Protein AF-X1CF04-F1 (afdb_monomer_lite)

Structure (mmCIF, N/CA/C/O backbone):
data_AF-X1CF04-F1
#
_entry.id   AF-X1CF04-F1
#
loop_
_atom_site.group_PDB
_atom_site.id
_atom_site.type_symbol
_atom_site.label_atom_id
_atom_site.label_alt_id
_atom_site.label_comp_id
_atom_site.labe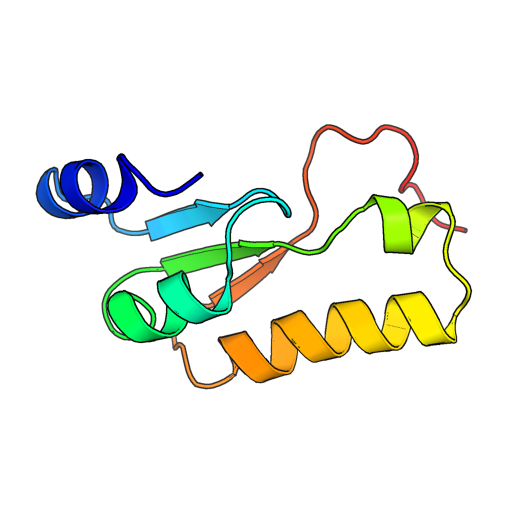l_asym_id
_atom_site.label_entity_id
_atom_site.label_seq_id
_atom_site.pdbx_PDB_ins_code
_atom_site.Cartn_x
_atom_site.Cartn_y
_atom_site.Cartn_z
_atom_site.occupancy
_atom_site.B_iso_or_equiv
_atom_site.auth_seq_id
_atom_site.auth_comp_id
_atom_site.auth_asym_id
_atom_site.auth_atom_id
_atom_site.pdbx_PDB_model_num
ATOM 1 N N . PHE A 1 1 ? 7.540 -10.282 6.045 1.00 64.44 1 PHE A N 1
ATOM 2 C CA . PHE A 1 1 ? 7.770 -9.248 7.073 1.00 64.44 1 PHE A CA 1
ATOM 3 C C . PHE A 1 1 ? 6.452 -8.545 7.353 1.00 64.44 1 PHE A C 1
ATOM 5 O O . PHE A 1 1 ? 6.068 -7.655 6.610 1.00 64.44 1 PHE A O 1
ATOM 12 N N . ASN A 1 2 ? 5.712 -9.009 8.352 1.00 75.19 2 ASN A N 1
ATOM 13 C CA . ASN A 1 2 ? 4.377 -8.507 8.709 1.00 75.19 2 ASN A CA 1
ATOM 14 C C . ASN A 1 2 ? 4.037 -8.776 10.186 1.00 75.19 2 ASN A C 1
ATOM 16 O O . ASN A 1 2 ? 2.918 -8.525 10.609 1.00 75.19 2 ASN A O 1
ATOM 20 N N . GLU A 1 3 ? 5.004 -9.280 10.952 1.00 84.38 3 GLU A N 1
ATOM 21 C CA . GLU A 1 3 ? 4.818 -9.856 12.288 1.00 84.38 3 GLU A CA 1
ATOM 22 C C . GLU A 1 3 ? 4.294 -8.848 13.318 1.00 84.38 3 GLU A C 1
ATOM 24 O O . GLU A 1 3 ? 3.529 -9.236 14.185 1.00 84.38 3 GLU A O 1
ATOM 29 N N . PHE A 1 4 ? 4.641 -7.565 13.179 1.00 89.44 4 PHE A N 1
ATOM 30 C CA . PHE A 1 4 ? 4.273 -6.511 14.137 1.00 89.44 4 PHE A CA 1
ATOM 31 C C . PHE A 1 4 ? 3.180 -5.563 13.632 1.00 89.44 4 PHE A C 1
ATOM 33 O O . PHE A 1 4 ? 2.876 -4.570 14.287 1.00 89.44 4 PHE A O 1
ATOM 40 N N . VAL A 1 5 ? 2.620 -5.794 12.439 1.00 92.50 5 VAL A N 1
ATOM 41 C CA . VAL A 1 5 ? 1.621 -4.865 11.874 1.00 92.50 5 VAL A CA 1
ATOM 42 C C . VAL A 1 5 ? 0.383 -4.807 12.765 1.00 92.50 5 VAL A C 1
ATOM 44 O O . VAL A 1 5 ? -0.161 -3.727 12.988 1.00 92.50 5 VAL A O 1
ATOM 47 N N . ASP A 1 6 ? -0.009 -5.957 13.305 1.00 94.00 6 ASP A N 1
ATOM 48 C CA . ASP A 1 6 ? -1.156 -6.100 14.193 1.00 94.00 6 ASP A CA 1
ATOM 49 C C . ASP A 1 6 ? -0.943 -5.331 15.497 1.00 94.00 6 ASP A C 1
ATOM 51 O O . ASP A 1 6 ? -1.753 -4.466 15.825 1.00 94.00 6 ASP A O 1
ATOM 55 N N . ASP A 1 7 ? 0.191 -5.551 16.164 1.00 95.81 7 ASP A N 1
ATOM 56 C CA . ASP A 1 7 ? 0.532 -4.867 17.415 1.00 95.81 7 ASP A CA 1
ATOM 57 C C . ASP A 1 7 ? 0.543 -3.340 17.233 1.00 95.81 7 ASP A C 1
ATOM 59 O O . ASP A 1 7 ? -0.008 -2.593 18.041 1.00 95.81 7 ASP A O 1
ATOM 63 N N . ILE A 1 8 ? 1.117 -2.849 16.128 1.00 94.50 8 ILE A N 1
ATOM 64 C CA . ILE A 1 8 ? 1.161 -1.409 15.830 1.00 94.50 8 ILE A CA 1
ATOM 65 C C . ILE A 1 8 ? -0.250 -0.866 15.538 1.00 94.50 8 ILE A C 1
ATOM 67 O O . ILE A 1 8 ? -0.575 0.258 15.934 1.00 94.50 8 ILE A O 1
ATOM 71 N N . ALA A 1 9 ? -1.105 -1.645 14.865 1.00 95.38 9 ALA A N 1
ATOM 72 C CA . ALA A 1 9 ? -2.501 -1.280 14.629 1.00 95.38 9 ALA A CA 1
ATOM 73 C C . ALA A 1 9 ? -3.282 -1.147 15.945 1.00 95.38 9 ALA A C 1
ATOM 75 O O . ALA A 1 9 ? -4.072 -0.206 16.086 1.00 95.38 9 ALA A O 1
ATOM 76 N N . GLU A 1 10 ? -3.049 -2.072 16.881 1.00 96.38 10 GLU A N 1
ATOM 77 C CA . GLU A 1 10 ? -3.647 -2.122 18.220 1.00 96.38 10 GLU A CA 1
ATOM 78 C C . GLU A 1 10 ? -3.141 -0.997 19.128 1.00 96.38 10 GLU A C 1
ATOM 80 O O . GLU A 1 10 ? -3.921 -0.427 19.889 1.00 96.38 10 GLU A O 1
ATOM 85 N N . CYS A 1 11 ? -1.882 -0.575 18.976 1.00 96.88 11 CYS A N 1
ATOM 86 C CA . CYS A 1 11 ? -1.354 0.631 19.618 1.00 96.88 11 CYS A CA 1
ATOM 87 C C . CYS A 1 11 ? -1.997 1.939 19.115 1.00 96.88 11 CYS A C 1
ATOM 89 O O . CYS A 1 11 ? -1.687 3.008 19.639 1.00 96.88 11 CYS A O 1
ATOM 91 N N . GLY A 1 12 ? -2.887 1.875 18.118 1.00 96.44 12 GLY A N 1
ATOM 92 C CA . GLY A 1 12 ? -3.671 3.018 17.656 1.00 96.44 12 GLY A CA 1
ATOM 93 C C . GLY A 1 12 ? -3.071 3.772 16.473 1.00 96.44 12 GLY A C 1
ATOM 94 O O . GLY A 1 12 ? -3.500 4.886 16.203 1.00 96.44 12 GLY A O 1
ATOM 95 N N . ALA A 1 13 ? -2.113 3.194 15.741 1.00 96.62 13 ALA A N 1
ATOM 96 C CA . ALA A 1 13 ? -1.586 3.834 14.536 1.00 96.62 13 ALA A CA 1
ATOM 97 C C . ALA A 1 13 ? -2.690 4.053 13.486 1.00 96.62 13 ALA A C 1
ATOM 99 O O . ALA A 1 13 ? -3.457 3.134 13.192 1.00 96.62 13 ALA A O 1
ATOM 100 N N . ASP A 1 14 ? -2.745 5.237 12.875 1.00 97.06 14 ASP A N 1
ATOM 101 C CA . ASP A 1 14 ? -3.726 5.566 11.827 1.00 97.06 14 ASP A CA 1
ATOM 102 C C . ASP A 1 14 ? -3.380 4.957 10.460 1.00 97.06 14 ASP A C 1
ATOM 104 O O . ASP A 1 14 ? -4.230 4.851 9.574 1.00 97.06 14 ASP A O 1
ATOM 108 N N . GLY A 1 15 ? -2.129 4.538 10.271 1.00 95.06 15 GLY A N 1
ATOM 109 C CA . GLY A 1 15 ? -1.663 3.984 9.012 1.00 95.06 15 GLY A CA 1
ATOM 110 C C . GLY A 1 15 ? -0.211 3.544 9.018 1.00 95.06 15 GLY A C 1
ATOM 111 O O . GLY A 1 15 ? 0.504 3.679 10.010 1.00 95.06 15 GLY A O 1
ATOM 112 N N . PHE A 1 16 ? 0.220 3.024 7.873 1.00 94.75 16 PHE A N 1
ATOM 113 C CA . PHE A 1 16 ? 1.511 2.369 7.713 1.00 94.75 16 PHE A CA 1
ATOM 114 C C . PHE A 1 16 ? 2.207 2.788 6.424 1.00 94.75 16 PHE A C 1
ATOM 116 O O . PHE A 1 16 ? 1.566 3.038 5.401 1.00 94.75 16 PHE A O 1
ATOM 123 N N . ILE A 1 17 ? 3.539 2.784 6.463 1.00 92.81 17 ILE A N 1
ATOM 124 C CA . ILE A 1 17 ? 4.388 2.885 5.278 1.00 92.81 17 ILE A CA 1
ATOM 125 C C . ILE A 1 17 ? 5.088 1.541 5.099 1.00 92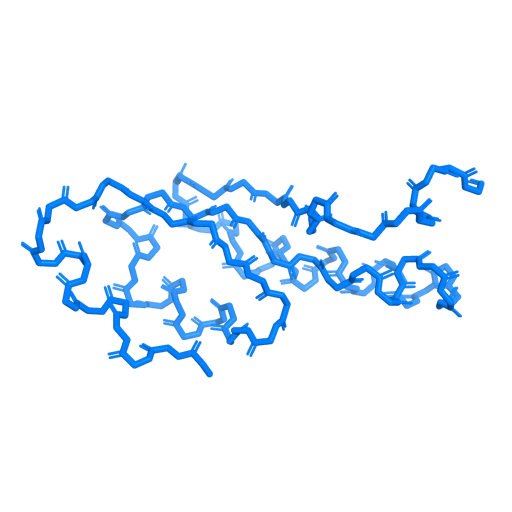.81 17 ILE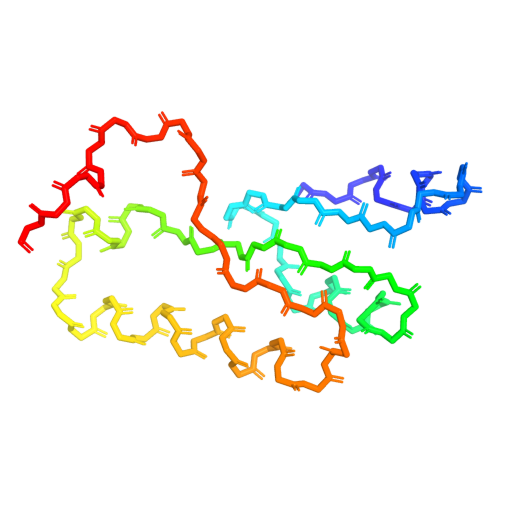 A C 1
ATOM 127 O O . ILE A 1 17 ? 5.781 1.091 6.011 1.00 92.81 17 ILE A O 1
ATOM 131 N N . PHE A 1 18 ? 4.913 0.902 3.942 1.00 91.50 18 PHE A N 1
ATOM 132 C CA . PHE A 1 18 ? 5.459 -0.428 3.686 1.00 91.50 18 PHE A CA 1
ATOM 133 C C . PHE A 1 18 ? 6.542 -0.447 2.617 1.00 91.50 18 PHE A C 1
ATOM 135 O O . PHE A 1 18 ? 6.440 0.170 1.556 1.00 91.50 18 PHE A O 1
ATOM 142 N N . GLU A 1 19 ? 7.555 -1.253 2.910 1.00 88.00 19 GLU A N 1
ATOM 143 C CA . GLU A 1 19 ? 8.625 -1.628 2.000 1.00 88.00 19 GLU A CA 1
ATOM 144 C C . GLU A 1 19 ? 8.179 -2.756 1.044 1.00 88.00 19 GLU A C 1
ATOM 146 O O . GLU A 1 19 ? 7.256 -3.514 1.367 1.00 88.00 19 GLU A O 1
ATOM 151 N N . PRO A 1 20 ? 8.820 -2.921 -0.131 1.00 87.12 20 PRO A N 1
ATOM 152 C CA . PRO A 1 20 ? 8.366 -3.853 -1.173 1.00 87.12 20 PRO A CA 1
ATOM 153 C C . PRO A 1 20 ? 8.413 -5.337 -0.781 1.00 87.12 20 PRO A C 1
ATOM 155 O O . PRO A 1 20 ? 7.866 -6.178 -1.485 1.00 87.12 20 PRO A O 1
ATOM 158 N N . LEU A 1 21 ? 9.060 -5.681 0.337 1.00 87.50 21 LEU A N 1
ATOM 159 C CA . LEU A 1 21 ? 9.126 -7.055 0.852 1.00 87.50 21 LEU A CA 1
ATOM 160 C C . LEU A 1 21 ? 7.889 -7.463 1.669 1.00 87.50 21 LEU A C 1
ATOM 162 O O . LEU A 1 21 ? 7.781 -8.612 2.099 1.00 87.50 21 LEU A O 1
ATOM 166 N N . VAL A 1 22 ? 6.984 -6.523 1.930 1.00 89.88 22 VAL A N 1
ATOM 167 C CA . VAL A 1 22 ? 5.700 -6.779 2.585 1.00 89.88 22 VAL A CA 1
ATOM 168 C C . VAL A 1 22 ? 4.693 -7.178 1.510 1.00 89.88 22 VAL A C 1
ATOM 170 O O . VAL A 1 22 ? 4.617 -6.537 0.463 1.00 89.88 22 VAL A O 1
ATOM 173 N N . ASP A 1 23 ? 3.897 -8.218 1.754 1.00 91.12 23 ASP A N 1
ATOM 174 C CA . ASP A 1 23 ? 2.802 -8.553 0.846 1.00 91.12 23 ASP A CA 1
ATOM 175 C C . ASP A 1 23 ? 1.692 -7.503 0.968 1.00 91.12 23 ASP A C 1
ATOM 177 O O . ASP A 1 23 ? 0.915 -7.498 1.925 1.00 91.12 23 ASP A O 1
ATOM 181 N N . LEU A 1 24 ? 1.629 -6.606 -0.019 1.00 92.69 24 LEU A N 1
ATOM 182 C CA . LEU A 1 24 ? 0.639 -5.538 -0.0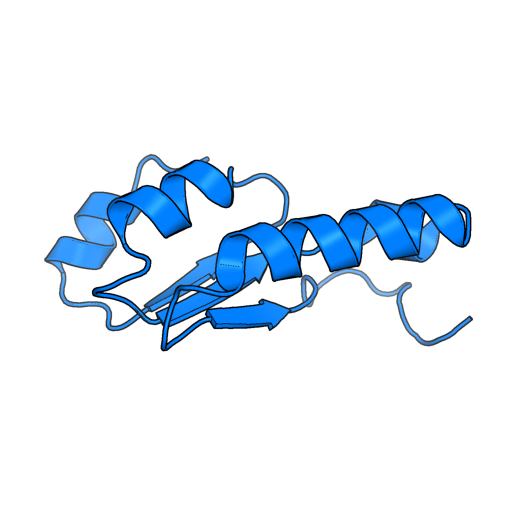47 1.00 92.69 24 LEU A CA 1
ATOM 183 C C . LEU A 1 24 ? -0.788 -6.088 -0.060 1.00 92.69 24 LEU A C 1
ATOM 185 O O . LEU A 1 24 ? -1.646 -5.467 0.556 1.00 92.69 24 LEU A O 1
ATOM 189 N N . LYS A 1 25 ? -1.039 -7.235 -0.711 1.00 94.44 25 LYS A N 1
ATOM 190 C CA . LYS A 1 25 ? -2.378 -7.824 -0.817 1.00 94.44 25 LYS A CA 1
ATOM 191 C C . LYS A 1 25 ? -2.931 -8.162 0.565 1.00 94.44 25 LYS A C 1
ATOM 193 O O . LYS A 1 25 ? -4.033 -7.747 0.903 1.00 94.44 25 LYS A O 1
ATOM 198 N N . MET A 1 26 ? -2.130 -8.841 1.380 1.00 93.75 26 MET A N 1
ATOM 199 C CA . MET A 1 26 ? -2.519 -9.210 2.741 1.00 93.75 26 MET A CA 1
ATOM 200 C C . MET A 1 26 ? -2.826 -7.971 3.596 1.00 93.75 26 MET A C 1
ATOM 202 O O . MET A 1 26 ? -3.812 -7.944 4.330 1.00 93.75 26 MET A O 1
ATOM 206 N N . ILE A 1 27 ? -2.028 -6.908 3.451 1.00 95.25 27 ILE A N 1
ATOM 207 C CA . ILE A 1 27 ? -2.250 -5.645 4.163 1.00 95.25 27 ILE A CA 1
ATOM 208 C C . ILE A 1 27 ? -3.554 -4.969 3.730 1.00 95.25 27 ILE A C 1
ATOM 210 O O . ILE A 1 27 ? -4.321 -4.548 4.595 1.00 95.25 27 ILE A O 1
ATOM 214 N N . VAL A 1 28 ? -3.818 -4.834 2.424 1.00 95.38 28 VAL A N 1
ATOM 215 C CA . VAL A 1 28 ? -5.048 -4.173 1.950 1.00 95.38 28 VAL A CA 1
ATOM 216 C C . VAL A 1 28 ? -6.296 -4.968 2.322 1.00 95.38 28 VAL A C 1
ATOM 218 O O . VAL A 1 28 ? -7.285 -4.368 2.731 1.00 95.38 28 VAL A O 1
ATOM 221 N N . GLU A 1 29 ? -6.240 -6.301 2.270 1.00 95.44 29 GLU A N 1
ATOM 222 C CA . GLU A 1 29 ? -7.354 -7.162 2.685 1.00 95.44 29 GLU A CA 1
ATOM 223 C C . GLU A 1 29 ? -7.677 -6.992 4.173 1.00 95.44 29 GLU A C 1
ATOM 225 O O . GLU A 1 29 ? -8.847 -6.945 4.549 1.00 95.44 29 GLU A O 1
ATOM 230 N N . LYS A 1 30 ? -6.652 -6.862 5.021 1.00 95.62 30 LYS A N 1
ATOM 231 C CA . LYS A 1 30 ? -6.832 -6.781 6.473 1.00 95.62 30 LYS A CA 1
ATOM 232 C C . LYS A 1 30 ? -7.131 -5.371 6.982 1.00 95.62 30 LYS A C 1
ATOM 234 O O . LYS A 1 30 ? -7.962 -5.206 7.868 1.00 95.62 30 LYS A O 1
ATOM 239 N N . TYR A 1 31 ? -6.455 -4.360 6.440 1.00 96.44 31 TYR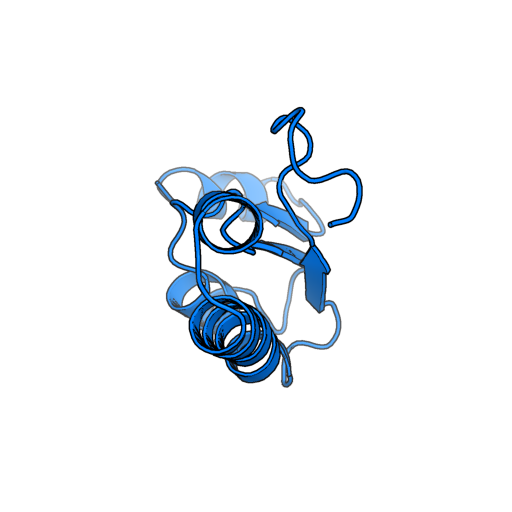 A N 1
ATOM 240 C CA . TYR A 1 31 ? -6.452 -2.998 6.983 1.00 96.44 31 TYR A CA 1
ATOM 241 C C . TYR A 1 31 ? -6.940 -1.927 6.013 1.00 96.44 31 TYR A C 1
ATOM 243 O O . TYR A 1 31 ? -7.129 -0.785 6.435 1.00 96.44 31 TYR A O 1
ATOM 251 N N . GLY A 1 32 ? -7.178 -2.261 4.743 1.00 95.56 32 GLY A N 1
ATOM 252 C CA . GLY A 1 32 ? -7.446 -1.290 3.677 1.00 95.56 32 GLY A CA 1
ATOM 253 C C . GLY A 1 32 ? -8.681 -0.415 3.877 1.00 95.56 32 GLY A C 1
ATOM 254 O O . GLY A 1 32 ? -8.751 0.675 3.315 1.00 95.56 32 GLY A O 1
ATOM 255 N N . GLN A 1 33 ? -9.625 -0.856 4.710 1.00 97.56 33 GLN A N 1
ATOM 256 C CA . GLN A 1 33 ? -10.836 -0.098 5.048 1.00 97.56 33 GLN A CA 1
ATOM 257 C C . GLN A 1 33 ? -10.714 0.703 6.352 1.00 97.56 33 GLN A C 1
ATOM 259 O O . GLN A 1 33 ? -11.570 1.531 6.648 1.00 97.56 33 GLN A O 1
ATOM 264 N N . THR A 1 34 ? -9.671 0.456 7.147 1.00 96.94 34 THR A N 1
ATOM 265 C CA . THR A 1 34 ? -9.552 0.976 8.521 1.00 96.94 34 THR A CA 1
ATOM 266 C C . THR A 1 34 ? -8.306 1.817 8.764 1.00 96.94 34 THR A C 1
ATOM 268 O O . THR A 1 34 ? -8.259 2.543 9.751 1.00 96.94 34 THR A O 1
ATOM 271 N N . LYS A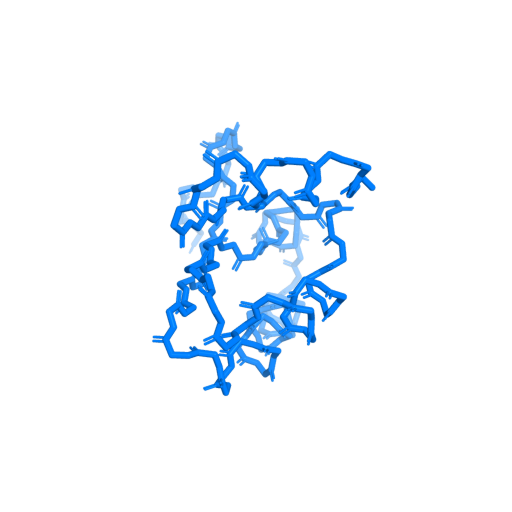 1 35 ? -7.278 1.693 7.918 1.00 97.19 35 LYS A N 1
ATOM 272 C CA . LYS A 1 35 ? -5.966 2.323 8.105 1.00 97.19 35 LYS A CA 1
ATOM 273 C C . LYS A 1 35 ? -5.478 2.927 6.791 1.00 97.19 35 LYS A C 1
ATOM 275 O O . LYS A 1 35 ? -5.753 2.403 5.712 1.00 97.19 35 LYS A O 1
ATOM 280 N N . VAL A 1 36 ? -4.710 4.008 6.883 1.00 97.38 36 VAL A N 1
ATOM 281 C CA . VAL A 1 36 ? -3.985 4.585 5.743 1.00 97.38 36 VAL A CA 1
ATOM 282 C C . VAL A 1 36 ? -2.845 3.641 5.353 1.00 97.38 36 VAL A C 1
ATOM 284 O O . VAL A 1 36 ? -2.114 3.148 6.211 1.00 97.38 36 VAL A O 1
ATOM 287 N N . ILE A 1 37 ? -2.668 3.384 4.058 1.00 96.44 37 ILE A N 1
ATOM 288 C CA . ILE A 1 37 ? -1.612 2.497 3.552 1.00 96.44 37 ILE A CA 1
ATOM 289 C C . ILE A 1 37 ? -0.786 3.267 2.530 1.00 96.44 37 ILE A C 1
ATOM 291 O O . ILE A 1 37 ? -1.304 3.719 1.514 1.00 96.44 37 ILE A O 1
ATOM 295 N N . ILE A 1 38 ? 0.513 3.396 2.778 1.00 94.38 38 ILE A N 1
ATOM 296 C CA . ILE A 1 38 ? 1.446 4.103 1.902 1.00 94.38 38 ILE A CA 1
ATOM 297 C C . ILE A 1 38 ? 2.506 3.110 1.417 1.00 94.38 38 ILE A C 1
ATOM 299 O O . ILE A 1 38 ? 3.243 2.541 2.218 1.00 94.38 38 ILE A O 1
ATOM 303 N N . GLY A 1 39 ? 2.619 2.899 0.108 1.00 89.44 39 GLY A N 1
ATOM 304 C CA . GLY A 1 39 ? 3.573 1.941 -0.461 1.00 89.44 39 GLY A CA 1
ATOM 305 C C . GLY A 1 39 ? 3.009 1.174 -1.658 1.00 89.44 39 GLY A C 1
ATOM 306 O O . GLY A 1 39 ? 2.027 1.591 -2.259 1.00 89.44 39 GLY A O 1
ATOM 307 N N . ASN A 1 40 ? 3.608 0.066 -2.086 1.00 90.88 40 ASN A N 1
ATOM 308 C CA . ASN A 1 40 ? 4.916 -0.458 -1.680 1.00 90.88 40 ASN A CA 1
ATOM 309 C C . ASN A 1 40 ? 5.802 -0.745 -2.905 1.00 90.88 40 ASN A C 1
ATOM 311 O O . ASN A 1 40 ? 6.473 -1.771 -2.959 1.00 90.88 40 ASN A O 1
ATOM 315 N N . ILE A 1 41 ? 5.762 0.141 -3.906 1.00 91.56 41 ILE A N 1
ATOM 316 C CA . ILE A 1 41 ? 6.394 -0.078 -5.216 1.00 91.56 41 ILE A CA 1
ATOM 317 C C . ILE A 1 41 ? 7.846 -0.551 -5.062 1.00 91.56 41 ILE A C 1
ATOM 319 O O . ILE A 1 41 ? 8.667 0.117 -4.417 1.00 91.56 41 ILE A O 1
ATOM 323 N N . ASP A 1 42 ? 8.185 -1.654 -5.731 1.00 90.81 42 ASP A N 1
ATOM 324 C CA . ASP A 1 42 ? 9.548 -2.166 -5.782 1.00 90.81 42 ASP A CA 1
ATOM 325 C C . ASP A 1 42 ? 10.445 -1.306 -6.680 1.00 90.81 42 ASP A C 1
ATOM 327 O O . ASP A 1 42 ? 10.369 -1.299 -7.911 1.00 90.81 42 ASP A O 1
ATOM 331 N N . CYS A 1 43 ? 11.375 -0.604 -6.040 1.00 88.00 43 CYS A N 1
ATOM 332 C CA . CYS A 1 43 ? 12.334 0.262 -6.717 1.00 88.00 43 CYS A CA 1
ATOM 333 C C . CYS A 1 43 ? 13.267 -0.495 -7.649 1.00 88.00 43 CYS A C 1
ATOM 335 O O . CYS A 1 43 ? 13.761 0.094 -8.602 1.00 88.00 43 CYS A O 1
ATOM 337 N N . ARG A 1 44 ? 13.539 -1.777 -7.389 1.00 87.69 44 ARG A N 1
ATOM 338 C CA . ARG A 1 44 ? 14.424 -2.581 -8.240 1.00 87.69 44 ARG A CA 1
ATOM 339 C C . ARG A 1 44 ? 13.828 -2.720 -9.637 1.00 87.69 44 ARG A C 1
ATOM 341 O O . ARG A 1 44 ? 14.568 -2.646 -10.613 1.00 87.69 44 ARG A O 1
ATOM 348 N N . VAL A 1 45 ? 12.500 -2.834 -9.730 1.00 91.38 45 VAL A N 1
ATOM 349 C CA . VAL A 1 45 ? 11.772 -2.850 -11.005 1.00 91.38 45 VAL A CA 1
ATOM 350 C C . VAL A 1 45 ? 11.875 -1.494 -11.699 1.00 91.38 45 VAL A C 1
ATOM 352 O O . VAL A 1 45 ? 12.127 -1.443 -12.898 1.00 91.38 45 VAL A O 1
ATOM 355 N N . LEU A 1 46 ? 11.753 -0.398 -10.945 1.00 87.88 46 LEU A N 1
ATOM 356 C CA . LEU A 1 46 ? 11.911 0.956 -11.488 1.00 87.88 46 LEU A CA 1
ATOM 357 C C . LEU A 1 46 ? 13.328 1.232 -12.004 1.00 87.88 46 LEU A C 1
ATOM 359 O O . LEU A 1 46 ? 13.489 1.923 -13.005 1.00 87.88 46 LEU A O 1
ATOM 363 N N . THR A 1 47 ? 14.348 0.710 -11.324 1.00 86.56 47 THR A N 1
ATOM 364 C CA . THR A 1 47 ? 15.753 0.968 -11.659 1.00 86.56 47 THR A CA 1
ATOM 365 C C . THR A 1 47 ? 16.270 0.060 -12.775 1.00 86.56 47 THR A C 1
ATOM 367 O O . THR A 1 47 ? 16.989 0.525 -13.658 1.00 86.56 47 THR A O 1
ATOM 370 N N . PHE A 1 48 ? 15.943 -1.234 -12.736 1.00 88.75 48 PHE A N 1
ATOM 371 C CA . PHE A 1 48 ? 16.569 -2.250 -13.592 1.00 88.75 48 PHE A CA 1
ATOM 372 C C . PHE A 1 48 ? 15.599 -2.926 -14.571 1.00 88.75 48 PHE A C 1
ATOM 374 O O . PHE A 1 48 ? 16.042 -3.667 -15.449 1.00 88.75 48 PHE A O 1
ATOM 381 N N . GLY A 1 49 ? 14.292 -2.702 -14.427 1.00 90.88 49 GLY A N 1
ATOM 382 C CA . GLY A 1 49 ? 13.265 -3.308 -15.270 1.00 90.88 49 GLY A CA 1
ATOM 383 C C . GLY A 1 49 ? 13.103 -2.626 -16.628 1.00 90.88 49 GLY A C 1
ATOM 384 O O . GLY A 1 49 ? 13.558 -1.505 -16.868 1.00 90.88 49 GLY A O 1
ATOM 385 N N . LYS A 1 50 ? 12.408 -3.310 -17.538 1.00 95.31 50 LYS A N 1
ATOM 386 C CA . LYS A 1 50 ? 11.910 -2.714 -18.782 1.00 95.31 50 LYS A CA 1
ATOM 387 C C . LYS A 1 50 ? 10.664 -1.880 -18.499 1.00 95.31 50 LYS A C 1
ATOM 389 O O . LYS A 1 50 ? 10.034 -1.997 -17.448 1.00 95.31 50 LYS A O 1
ATOM 394 N N . LYS A 1 51 ? 10.255 -1.069 -19.474 1.00 95.06 51 LYS A N 1
ATOM 395 C CA . LYS A 1 51 ? 9.048 -0.235 -19.378 1.00 95.06 51 LYS A CA 1
ATOM 396 C C . LYS A 1 51 ? 7.803 -1.054 -19.013 1.00 95.06 51 LYS A C 1
ATOM 398 O O . LYS A 1 51 ? 6.974 -0.606 -18.226 1.00 95.06 51 LYS A O 1
ATOM 403 N N . GLU A 1 52 ? 7.693 -2.263 -19.547 1.00 96.88 52 GLU A N 1
ATOM 404 C CA . GLU A 1 52 ? 6.590 -3.187 -19.291 1.00 96.88 52 GLU A CA 1
ATOM 405 C C . GLU A 1 52 ? 6.618 -3.725 -17.855 1.00 96.88 52 GLU A C 1
ATOM 407 O O . GLU A 1 52 ? 5.565 -3.922 -17.252 1.00 96.88 52 GLU A O 1
ATOM 412 N N . ASP A 1 53 ? 7.806 -3.929 -17.282 1.00 95.69 53 ASP A N 1
ATOM 413 C CA . ASP A 1 53 ? 7.965 -4.352 -15.887 1.00 95.69 53 ASP A CA 1
ATOM 414 C C . ASP A 1 53 ? 7.529 -3.235 -14.940 1.00 95.69 53 ASP A C 1
ATOM 416 O O . ASP A 1 53 ? 6.739 -3.469 -14.028 1.00 95.69 53 ASP A O 1
ATOM 420 N N . ILE A 1 54 ? 7.961 -2.004 -15.226 1.00 94.19 54 ILE A N 1
ATOM 421 C CA . ILE A 1 54 ? 7.564 -0.800 -14.490 1.00 94.19 54 ILE A CA 1
ATOM 422 C C . ILE A 1 54 ? 6.046 -0.628 -14.529 1.00 94.19 54 ILE A C 1
ATOM 424 O O . ILE A 1 54 ? 5.415 -0.428 -13.494 1.00 94.19 54 ILE A O 1
ATOM 428 N N . TYR A 1 55 ? 5.447 -0.743 -15.716 1.00 95.44 55 TYR A N 1
ATOM 429 C CA . TYR A 1 55 ? 4.002 -0.621 -15.870 1.00 95.44 55 TYR A CA 1
ATOM 430 C C . TYR A 1 55 ? 3.253 -1.690 -15.069 1.00 95.44 55 TYR A C 1
ATOM 432 O O . TYR A 1 55 ? 2.286 -1.371 -14.378 1.00 95.44 55 TYR A O 1
ATOM 440 N N . ARG A 1 56 ? 3.705 -2.950 -15.123 1.00 96.94 56 ARG A N 1
ATOM 441 C CA . ARG A 1 56 ? 3.102 -4.044 -14.350 1.00 96.94 56 ARG A CA 1
ATOM 442 C C . ARG A 1 56 ? 3.204 -3.811 -12.848 1.00 96.94 56 ARG A C 1
ATOM 444 O O . ARG A 1 56 ? 2.228 -4.061 -12.151 1.00 96.94 56 ARG A O 1
ATOM 451 N N . GLU A 1 57 ? 4.332 -3.306 -12.364 1.00 95.19 57 GLU A N 1
ATOM 452 C CA . GLU A 1 57 ? 4.529 -3.052 -10.938 1.00 95.19 57 GLU A CA 1
ATOM 453 C C . GLU A 1 57 ? 3.655 -1.900 -10.428 1.00 95.19 57 GLU A C 1
ATOM 455 O O . GLU A 1 57 ? 2.966 -2.038 -9.418 1.00 95.19 57 GLU A O 1
ATOM 460 N N . VAL A 1 58 ? 3.593 -0.787 -11.164 1.00 93.06 58 VAL A N 1
ATOM 461 C CA . VAL A 1 58 ? 2.703 0.331 -10.813 1.00 93.06 58 VAL A CA 1
ATOM 462 C C . VAL A 1 58 ? 1.240 -0.112 -10.853 1.00 93.06 58 VAL A C 1
ATOM 464 O O . VAL A 1 58 ? 0.474 0.198 -9.939 1.00 93.06 58 VAL A O 1
ATOM 467 N N . ARG A 1 59 ? 0.854 -0.879 -11.881 1.00 95.69 59 ARG A N 1
ATOM 468 C CA . ARG A 1 59 ? -0.500 -1.420 -12.011 1.00 95.69 59 ARG A CA 1
ATOM 469 C C . ARG A 1 59 ? -0.844 -2.380 -10.875 1.00 95.69 59 ARG A C 1
ATOM 471 O O . ARG A 1 59 ? -1.934 -2.270 -10.334 1.00 95.69 59 ARG A O 1
ATOM 478 N N . ARG A 1 60 ? 0.078 -3.254 -10.457 1.00 95.38 60 ARG A N 1
ATOM 479 C CA . ARG A 1 60 ? -0.103 -4.148 -9.302 1.00 95.38 60 ARG A CA 1
ATOM 480 C C . ARG A 1 60 ? -0.449 -3.358 -8.039 1.00 95.38 60 ARG A C 1
ATOM 482 O O . ARG A 1 60 ? -1.406 -3.706 -7.356 1.00 95.38 60 ARG A O 1
ATOM 489 N N . CYS A 1 61 ? 0.301 -2.299 -7.729 1.00 94.75 61 CYS A N 1
ATOM 490 C CA . CYS A 1 61 ? 0.015 -1.463 -6.561 1.00 94.75 61 CYS A CA 1
ATOM 491 C C . CYS A 1 61 ? -1.327 -0.729 -6.688 1.00 94.75 61 CYS A C 1
ATOM 493 O O . CYS A 1 61 ? -2.089 -0.696 -5.725 1.00 94.75 61 CYS A O 1
ATOM 495 N N . ALA A 1 62 ? -1.637 -0.177 -7.864 1.00 93.81 62 ALA A N 1
ATOM 496 C CA . ALA A 1 62 ? -2.899 0.520 -8.104 1.00 93.81 62 ALA A CA 1
ATOM 497 C C . ALA A 1 62 ? -4.116 -0.419 -8.012 1.00 93.81 62 ALA A C 1
ATOM 499 O O . ALA A 1 62 ? -5.094 -0.084 -7.353 1.00 93.81 62 ALA A O 1
ATOM 500 N N . ASP A 1 63 ? -4.037 -1.607 -8.614 1.00 96.56 63 ASP A N 1
ATOM 501 C CA . ASP A 1 63 ? -5.117 -2.598 -8.621 1.00 96.56 63 ASP A CA 1
ATOM 502 C C . ASP A 1 63 ? -5.360 -3.200 -7.226 1.00 96.56 63 ASP A C 1
ATOM 504 O O . ASP A 1 63 ? -6.487 -3.572 -6.919 1.00 96.56 63 ASP A O 1
ATOM 508 N N . LEU A 1 64 ? -4.340 -3.275 -6.363 1.00 96.06 64 LEU A N 1
ATOM 509 C CA . LEU A 1 64 ? -4.506 -3.699 -4.966 1.00 96.06 64 LEU A CA 1
ATOM 510 C C . LEU A 1 64 ? -5.043 -2.574 -4.072 1.00 96.06 64 LEU A C 1
ATOM 512 O O . LEU A 1 64 ? -5.839 -2.824 -3.173 1.00 96.06 64 LEU A O 1
ATOM 516 N N . GLY A 1 65 ? -4.605 -1.337 -4.303 1.00 93.88 65 GLY A N 1
ATOM 517 C CA . GLY A 1 65 ? -4.964 -0.192 -3.471 1.00 93.88 65 GLY A CA 1
ATOM 518 C C . GLY A 1 65 ? -6.248 0.539 -3.871 1.00 93.88 65 GLY A C 1
ATOM 519 O O . GLY A 1 65 ? -6.739 1.338 -3.081 1.00 93.88 65 GLY A O 1
ATOM 520 N N . ARG A 1 66 ? -6.805 0.289 -5.066 1.00 93.94 66 ARG A N 1
ATOM 521 C CA . ARG A 1 66 ? -7.948 1.039 -5.640 1.00 93.94 66 ARG A CA 1
ATOM 522 C C . ARG A 1 66 ? -9.159 1.182 -4.723 1.00 93.94 66 ARG A C 1
ATOM 524 O O . ARG A 1 66 ? -9.784 2.235 -4.719 1.00 93.94 66 ARG A O 1
ATOM 531 N N . ASP A 1 67 ? -9.485 0.135 -3.972 1.00 94.94 67 ASP A N 1
ATOM 532 C CA . ASP A 1 67 ? -10.694 0.079 -3.148 1.00 94.94 67 ASP A CA 1
ATOM 533 C C . ASP A 1 67 ? -10.397 0.468 -1.684 1.00 94.94 67 ASP A C 1
ATOM 535 O O . ASP A 1 67 ? -11.263 0.360 -0.819 1.00 94.94 67 ASP A O 1
ATOM 539 N N . CYS A 1 68 ? -9.173 0.923 -1.389 1.00 96.06 68 CYS A N 1
ATOM 540 C CA . CYS A 1 68 ? -8.748 1.396 -0.074 1.00 96.06 68 CYS A CA 1
ATOM 541 C C . CYS A 1 68 ? -8.813 2.937 -0.032 1.00 96.06 68 CYS A C 1
ATOM 543 O O . CYS A 1 68 ? -8.002 3.590 -0.696 1.00 96.06 68 CYS A O 1
ATOM 545 N N . PRO A 1 69 ? -9.706 3.553 0.768 1.00 93.81 69 PRO A N 1
ATOM 546 C CA . PRO A 1 69 ? -9.900 5.009 0.772 1.00 93.81 69 PRO A CA 1
ATOM 547 C C . PRO A 1 69 ? -8.640 5.825 1.104 1.00 93.81 69 PRO A C 1
ATOM 549 O O . PRO A 1 69 ? -8.503 6.964 0.666 1.00 93.81 69 PRO A O 1
ATOM 552 N N . GLY A 1 70 ? -7.725 5.247 1.890 1.00 92.81 70 GLY A N 1
ATOM 553 C CA . GLY A 1 70 ? -6.492 5.885 2.355 1.00 92.81 70 GLY A CA 1
ATOM 554 C C . GLY A 1 70 ? -5.219 5.376 1.678 1.00 92.81 70 GLY A C 1
ATOM 555 O O . GLY A 1 70 ? -4.157 5.431 2.298 1.00 92.81 70 GLY A O 1
ATOM 556 N N . PHE A 1 71 ? -5.294 4.811 0.470 1.00 95.56 71 PHE A N 1
ATOM 557 C CA . PHE A 1 71 ? -4.110 4.266 -0.196 1.00 95.56 71 PHE A CA 1
ATOM 558 C C . PHE A 1 71 ? -3.300 5.327 -0.952 1.00 95.56 71 PHE A C 1
ATOM 560 O O . PHE A 1 71 ? -3.813 6.031 -1.821 1.00 95.56 71 PHE A O 1
ATOM 567 N N . PHE A 1 72 ? -1.995 5.375 -0.682 1.00 93.25 72 PHE A N 1
ATOM 568 C CA . PHE A 1 72 ? -1.026 6.192 -1.406 1.00 93.25 72 PHE A CA 1
ATOM 569 C C . PHE A 1 72 ? 0.051 5.311 -2.034 1.00 93.25 72 PHE A C 1
ATOM 571 O O . PHE A 1 72 ? 0.888 4.720 -1.349 1.00 93.25 72 PHE A O 1
ATOM 578 N N . CYS A 1 73 ? 0.080 5.282 -3.364 1.00 88.38 73 CYS A N 1
ATOM 579 C CA . CYS A 1 73 ? 1.094 4.550 -4.109 1.00 88.38 73 CYS A CA 1
ATOM 580 C C . CYS A 1 73 ? 2.452 5.259 -3.972 1.00 88.38 73 CYS A C 1
ATOM 582 O O . CYS A 1 73 ? 2.644 6.360 -4.493 1.00 88.38 73 CYS A O 1
ATOM 584 N N . ARG A 1 74 ? 3.394 4.652 -3.240 1.00 87.44 74 ARG A N 1
ATOM 585 C CA . ARG A 1 74 ? 4.700 5.257 -2.931 1.00 87.44 74 ARG A CA 1
ATOM 586 C C . ARG A 1 74 ? 5.844 4.274 -3.160 1.00 87.44 74 ARG A C 1
ATOM 588 O O . ARG A 1 74 ? 5.732 3.081 -2.893 1.00 87.44 74 ARG A O 1
ATOM 595 N N . ARG A 1 75 ? 6.970 4.827 -3.607 1.00 80.12 75 ARG A N 1
ATOM 596 C CA . ARG A 1 75 ? 8.279 4.180 -3.699 1.00 80.12 75 ARG A CA 1
ATOM 597 C C . ARG A 1 75 ? 9.052 4.254 -2.365 1.00 80.12 75 ARG A C 1
ATOM 599 O O . ARG A 1 75 ? 8.958 5.257 -1.655 1.00 80.12 75 ARG A O 1
ATOM 606 N N . GLN A 1 76 ? 9.880 3.250 -2.063 1.00 71.88 76 GLN A N 1
ATOM 607 C CA . GLN A 1 76 ? 10.854 3.291 -0.958 1.00 71.88 76 GLN A CA 1
ATOM 608 C C . GLN A 1 76 ? 11.776 4.524 -1.047 1.00 71.88 76 GLN A C 1
ATOM 610 O O . GLN A 1 76 ? 12.245 4.906 -2.121 1.00 71.88 76 GLN A O 1
ATOM 615 N N . SER A 1 77 ? 12.076 5.131 0.104 1.00 62.72 77 SER A N 1
ATOM 616 C CA . SER A 1 77 ? 12.837 6.387 0.182 1.00 62.72 77 SER A CA 1
ATOM 617 C C . SER A 1 77 ? 14.361 6.223 0.068 1.00 62.72 77 SER A C 1
ATOM 619 O O . SER A 1 77 ? 15.029 7.188 -0.286 1.00 62.72 77 SER A O 1
ATOM 621 N N . TYR A 1 78 ? 14.920 5.036 0.336 1.00 64.19 78 TYR A N 1
ATOM 622 C CA . TYR A 1 78 ? 16.374 4.848 0.480 1.00 64.19 78 TYR A CA 1
ATOM 623 C C . TYR A 1 78 ? 17.124 4.377 -0.773 1.00 64.19 78 TYR A C 1
ATOM 625 O O . TYR A 1 78 ? 18.334 4.189 -0.707 1.00 64.19 78 TYR A O 1
ATOM 633 N N . SER A 1 79 ? 16.463 4.185 -1.922 1.00 54.53 79 SER A N 1
ATOM 634 C CA . SER A 1 79 ? 17.191 3.825 -3.147 1.00 54.53 79 SER A CA 1
ATOM 635 C C . SER A 1 79 ? 17.715 5.104 -3.835 1.00 54.53 79 SER A C 1
ATOM 637 O O . SER A 1 79 ? 16.900 5.913 -4.297 1.00 54.53 79 SER A O 1
ATOM 639 N N . PRO A 1 80 ? 19.045 5.317 -3.924 1.00 53.12 80 PRO A N 1
ATOM 640 C CA . PRO A 1 80 ? 19.631 6.527 -4.512 1.00 53.12 80 PRO A CA 1
ATOM 641 C C . PRO A 1 80 ? 19.501 6.597 -6.046 1.00 53.12 80 PRO A C 1
ATOM 643 O O . PRO A 1 80 ? 19.989 7.538 -6.657 1.00 53.12 80 PRO A O 1
ATOM 646 N N . GLN A 1 81 ? 18.854 5.613 -6.684 1.00 50.28 81 GLN A N 1
ATOM 647 C CA . GLN A 1 81 ? 18.906 5.398 -8.138 1.00 50.28 81 GLN A CA 1
ATOM 648 C C . GLN A 1 81 ? 17.589 5.675 -8.884 1.00 50.28 81 GLN A C 1
ATOM 650 O O . GLN A 1 81 ? 17.554 5.527 -10.099 1.00 50.28 81 GLN A O 1
ATOM 655 N N . CYS A 1 82 ? 16.510 6.094 -8.210 1.00 48.81 82 CYS A N 1
ATOM 656 C CA . CYS A 1 82 ? 15.246 6.442 -8.886 1.00 48.81 82 CYS A CA 1
ATOM 657 C C . CYS A 1 82 ? 15.075 7.949 -9.150 1.00 48.81 82 CYS A C 1
ATOM 659 O O . CYS A 1 82 ? 13.947 8.440 -9.198 1.00 48.81 82 CYS A O 1
ATOM 661 N N . PHE A 1 83 ? 16.170 8.692 -9.322 1.00 45.38 83 PHE A N 1
ATOM 662 C CA . PHE A 1 83 ? 16.104 9.989 -9.991 1.00 45.38 83 PHE A CA 1
ATOM 663 C C . PHE A 1 83 ? 16.041 9.726 -11.496 1.00 45.38 83 PHE A C 1
ATOM 665 O O . PHE A 1 83 ? 17.061 9.430 -12.101 1.00 45.38 83 PHE A O 1
ATOM 672 N N . PHE A 1 84 ? 14.815 9.750 -12.027 1.00 41.47 84 PHE A N 1
ATOM 673 C CA . PHE A 1 84 ? 14.435 9.909 -13.436 1.00 41.47 84 PHE A CA 1
ATOM 674 C C . PHE A 1 84 ? 15.417 9.369 -14.489 1.00 41.47 84 PHE A C 1
ATOM 676 O O . PHE A 1 84 ? 16.439 9.984 -14.791 1.00 41.47 84 PHE A O 1
ATOM 683 N N . ARG A 1 85 ? 15.023 8.257 -15.115 1.00 42.25 85 ARG A N 1
ATOM 684 C CA . ARG A 1 85 ? 15.471 7.915 -16.464 1.00 42.25 85 ARG A CA 1
ATOM 685 C C . ARG A 1 85 ? 14.570 8.582 -17.497 1.00 42.25 85 ARG A C 1
ATOM 687 O O . ARG A 1 85 ? 13.359 8.702 -17.202 1.00 42.25 85 ARG A O 1
#

Foldseek 3Di:
DCVCVVVVVVVPAQADEDEPVDDLLVCCVVPLARHAYEDYQDVCCVQPNDPVSNVVRQVVQCVSNVVRPRYHYDYDDPDPRNPDD

Secondary structure (DSSP, 8-state):
--TTHHHHHHTT-SEEE--TTS-HHHHHHHHTTTSEEE--B-HHHHHHS-HHHHHHHHHHHHHHHTT-TTEE--B-TT-TT-S--

Sequence (85 aa):
FNEFVDDIAECGADGFIFEPLVDLKMIVEKYGQTKVIIGNIDCRVLTFGKKEDIYREVRRCADLGRDCPGFFCRRQSYSPQCFFR

InterPro domains:
  IPR000257 Uroporphyrinogen decarboxylase (URO-D) [PF01208] (3-67)
  IPR038071 UROD/MetE-like superfamily [G3DSA:3.20.20.210] (2-77)
  IPR038071 UROD/MetE-like superfamily [SSF51726] (2-64)
  IPR052024 Methylcobamide/Methylated-thiol:CoM methyltransferase [PTHR47099] (2-72)

pLDDT: mean 88.0, std 13.92, range [41.47, 97.56]

Radius of gyration: 13.3 Å; chains: 1; bounding box: 30×20×39 Å

Organism: NCBI:txid412755